Protein AF-A0A0D5C0N4-F1 (afdb_monomer_lite)

Foldseek 3Di:
DPPPPPVVVVVVVVVVVVVVCVVCVVVVVQVVQQVVLVVLVVPDDPVNVLVVVCVDPLNVLCCVVAVQWDWDWDDDGRNKTKIKTFHDDPPDTQKIKIWIAHPRPRDIWIFMDTCDPPDRPDDRDGPVCSNVCSVVPPSPPD

Secondary structure (DSSP, 8-state):
--STTHHH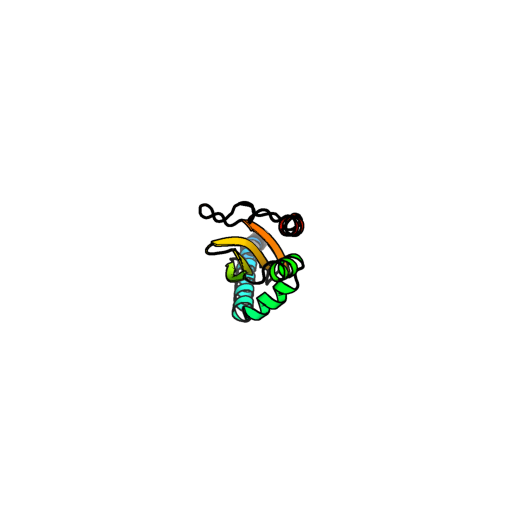HHHHHHHHHHHHHHHHHHHHHHHHHHHHHHHHHHHS-HHHHHHHHTTSHHHHHHHHH-SSEEEEEEEETTTEEEEEEEEEETTEEEEEEEEEEETTT--EEEEEEEEETTEEEE----HHHHHHHHHT--TT--

pLDDT: mean 78.04, std 12.38, range [42.62, 92.62]

Radius of gyration: 24.22 Å; chains: 1; bounding box: 59×29×78 Å

Structure (mmCIF, N/CA/C/O backbone):
data_AF-A0A0D5C0N4-F1
#
_entry.id   AF-A0A0D5C0N4-F1
#
loop_
_atom_site.group_PDB
_atom_site.id
_atom_site.type_symbol
_atom_site.label_atom_id
_atom_site.label_alt_id
_atom_site.label_comp_id
_atom_site.label_asym_id
_atom_site.label_entity_id
_atom_site.label_seq_id
_atom_site.pdbx_PDB_ins_code
_atom_site.Cartn_x
_atom_site.Cartn_y
_atom_site.Cartn_z
_atom_site.occupancy
_atom_site.B_iso_or_equiv
_atom_site.auth_seq_id
_atom_site.auth_comp_id
_atom_site.auth_asym_id
_atom_site.auth_atom_id
_atom_site.pdbx_PDB_model_num
ATOM 1 N N . MET A 1 1 ? -43.821 5.013 51.671 1.00 47.16 1 MET A N 1
ATOM 2 C CA . MET A 1 1 ? -43.679 4.985 50.195 1.00 47.16 1 MET A CA 1
ATOM 3 C C . MET A 1 1 ? -42.331 5.591 49.783 1.00 47.16 1 MET A C 1
ATOM 5 O O . MET A 1 1 ? -42.254 6.796 49.633 1.00 47.16 1 MET A O 1
ATOM 9 N N . LYS A 1 2 ? -41.237 4.820 49.665 1.00 52.59 2 LYS A N 1
ATOM 10 C CA . LYS A 1 2 ? -39.925 5.358 49.201 1.00 52.59 2 LYS A CA 1
ATOM 11 C C . LYS A 1 2 ? -39.150 4.433 48.245 1.00 52.59 2 LYS A C 1
ATOM 13 O O . LYS A 1 2 ? -38.134 4.833 47.691 1.00 52.59 2 LYS A O 1
ATOM 18 N N . THR A 1 3 ? -39.620 3.207 48.023 1.00 53.44 3 THR A N 1
ATOM 19 C CA . THR A 1 3 ? -38.907 2.169 47.255 1.00 53.44 3 THR A CA 1
ATOM 20 C C . THR A 1 3 ? -39.355 2.048 45.796 1.00 53.44 3 THR A C 1
ATOM 22 O O . THR A 1 3 ? -38.582 1.563 44.978 1.00 53.44 3 THR A O 1
ATOM 25 N N . ARG A 1 4 ? -40.553 2.535 45.436 1.00 56.25 4 ARG A N 1
ATOM 26 C CA . ARG A 1 4 ? -41.131 2.340 44.089 1.00 56.25 4 ARG A CA 1
ATOM 27 C C . ARG A 1 4 ? -40.484 3.179 42.973 1.00 56.25 4 ARG A C 1
ATOM 29 O O . ARG A 1 4 ? -40.591 2.798 41.819 1.00 56.25 4 ARG A O 1
ATOM 36 N N . TYR A 1 5 ? -39.767 4.257 43.305 1.00 57.06 5 TYR A N 1
ATOM 37 C CA . TYR A 1 5 ? -39.074 5.108 42.318 1.00 57.06 5 TYR A CA 1
ATOM 38 C C . TYR A 1 5 ? -37.589 4.767 42.129 1.00 57.06 5 TYR A C 1
ATOM 40 O O . TYR A 1 5 ? -36.975 5.230 41.177 1.00 57.06 5 TYR A O 1
ATOM 48 N N . LYS A 1 6 ? -36.995 3.940 42.999 1.00 60.81 6 LYS A N 1
ATOM 49 C CA . LYS A 1 6 ? -35.560 3.612 42.921 1.00 60.81 6 LYS A CA 1
ATOM 50 C C . LYS A 1 6 ? -35.236 2.720 41.723 1.00 60.81 6 LYS A C 1
ATOM 52 O O . LYS A 1 6 ? -34.234 2.927 41.055 1.00 60.81 6 LYS A O 1
ATOM 57 N N . ILE A 1 7 ? -36.112 1.762 41.436 1.00 70.44 7 ILE A N 1
ATOM 58 C CA . ILE A 1 7 ? -35.945 0.783 40.355 1.00 70.44 7 ILE A CA 1
ATOM 59 C C . ILE A 1 7 ? -35.935 1.450 38.963 1.00 70.44 7 ILE A C 1
ATOM 61 O O . ILE A 1 7 ? -34.965 1.241 38.240 1.00 70.44 7 ILE A O 1
ATOM 65 N N . PRO A 1 8 ? -36.917 2.294 38.576 1.00 73.88 8 PRO A N 1
ATOM 66 C CA . PRO A 1 8 ? -36.900 2.934 37.256 1.00 73.88 8 PRO A CA 1
ATOM 67 C C . PRO A 1 8 ? -35.729 3.913 37.066 1.00 73.88 8 PRO A C 1
ATOM 69 O O . PRO A 1 8 ? -35.212 4.028 35.960 1.00 73.88 8 PRO A O 1
ATOM 72 N N . ILE A 1 9 ? -35.260 4.568 38.136 1.00 80.25 9 ILE A N 1
ATOM 73 C CA . ILE A 1 9 ? -34.082 5.452 38.082 1.00 80.25 9 ILE A CA 1
ATOM 74 C C . ILE A 1 9 ? -32.803 4.643 37.826 1.00 80.25 9 ILE A C 1
ATOM 76 O O . ILE A 1 9 ? -32.000 5.024 36.979 1.00 80.25 9 ILE A O 1
ATOM 80 N N . ILE A 1 10 ? -32.625 3.509 38.513 1.00 82.06 10 ILE A N 1
ATOM 81 C CA . ILE A 1 10 ? -31.467 2.626 38.305 1.00 82.06 10 ILE A CA 1
ATOM 82 C C . ILE A 1 10 ? -31.451 2.095 36.867 1.00 82.06 10 ILE A C 1
ATOM 84 O O . ILE A 1 10 ? -30.412 2.141 36.215 1.00 82.06 10 ILE A O 1
ATOM 88 N N . VAL A 1 11 ? -32.602 1.660 36.344 1.00 83.00 11 VAL A N 1
ATOM 89 C CA . VAL A 1 11 ? -32.720 1.195 34.952 1.00 83.00 11 VAL A CA 1
ATOM 90 C C . VAL A 1 11 ? -32.366 2.313 33.963 1.00 83.00 11 VAL A C 1
ATOM 92 O O . VAL A 1 11 ? -31.603 2.076 33.029 1.00 83.00 11 VAL A O 1
ATOM 95 N N . GLY A 1 12 ? -32.840 3.542 34.194 1.00 85.19 12 GLY A N 1
ATOM 96 C CA . GLY A 1 12 ? -32.499 4.698 33.360 1.00 85.19 12 GLY A CA 1
ATOM 97 C C . GLY A 1 12 ? -30.999 5.015 33.341 1.00 85.19 12 GLY A C 1
ATOM 98 O O . GLY A 1 12 ? -30.441 5.269 32.276 1.00 85.19 12 GLY A O 1
ATOM 99 N N . ILE A 1 13 ? -30.324 4.934 34.493 1.00 86.94 13 ILE A N 1
ATOM 100 C CA . ILE A 1 13 ? -28.870 5.147 34.596 1.00 86.94 13 ILE A CA 1
ATOM 101 C C . ILE A 1 13 ? -28.099 4.060 33.838 1.00 86.94 13 ILE A C 1
ATOM 103 O O . ILE A 1 13 ? -27.160 4.374 33.112 1.00 86.94 13 ILE A O 1
ATOM 107 N N . VAL A 1 14 ? -28.502 2.791 33.959 1.00 86.81 14 VAL A N 1
ATOM 108 C CA . VAL A 1 14 ? -27.847 1.677 33.251 1.00 86.81 14 VAL A CA 1
ATOM 109 C C . VAL A 1 14 ? -27.969 1.837 31.733 1.00 86.81 14 VAL A C 1
ATOM 111 O O . VAL A 1 14 ? -26.983 1.652 31.022 1.00 86.81 14 VAL A O 1
ATOM 114 N N . ILE A 1 15 ? -29.141 2.242 31.233 1.00 87.56 15 ILE A N 1
ATOM 115 C CA . ILE A 1 15 ? -29.351 2.507 29.801 1.00 87.56 15 ILE A CA 1
ATOM 116 C C . ILE A 1 15 ? -28.496 3.691 29.335 1.00 87.56 15 ILE A C 1
ATOM 118 O O . ILE A 1 15 ? -27.872 3.609 28.280 1.00 87.56 15 ILE A O 1
ATOM 122 N N . LEU A 1 16 ? -28.421 4.765 30.127 1.00 86.81 16 LEU A N 1
ATOM 123 C CA . LEU A 1 16 ? -27.604 5.935 29.803 1.00 86.81 16 LEU A CA 1
ATOM 124 C C . LEU A 1 16 ? -26.114 5.573 29.712 1.00 86.81 16 LEU A C 1
ATOM 126 O O . LEU A 1 16 ? -25.454 5.942 28.745 1.00 86.81 16 LEU A O 1
ATOM 130 N N . ILE A 1 17 ? -25.595 4.808 30.677 1.00 86.69 17 ILE A N 1
ATOM 131 C CA . ILE A 1 17 ? -24.204 4.329 30.669 1.00 86.69 17 ILE A CA 1
ATOM 132 C C . ILE A 1 17 ? -23.958 3.421 29.460 1.00 86.69 17 ILE A C 1
ATOM 134 O O . ILE A 1 17 ? -22.950 3.581 28.776 1.00 86.69 17 ILE A O 1
ATOM 138 N N . GLY A 1 18 ? -24.887 2.507 29.162 1.00 84.69 18 GLY A N 1
ATOM 139 C CA . GLY A 1 18 ? -24.804 1.644 27.983 1.00 84.69 18 GLY A CA 1
ATOM 140 C C . GLY A 1 18 ? -24.755 2.444 26.680 1.00 84.69 18 GLY A C 1
ATOM 141 O O . GLY A 1 18 ? -23.918 2.175 25.824 1.00 84.69 18 GLY A O 1
ATOM 142 N N . PHE A 1 19 ? -25.589 3.477 26.552 1.00 84.94 19 PHE A N 1
ATOM 143 C CA . PHE A 1 19 ? -25.612 4.344 25.376 1.00 84.94 19 PHE A CA 1
ATOM 144 C C . PHE A 1 19 ? -24.316 5.152 25.228 1.00 84.94 19 PHE A C 1
ATOM 146 O O . PHE A 1 19 ? -23.734 5.197 24.148 1.00 84.94 19 PHE A O 1
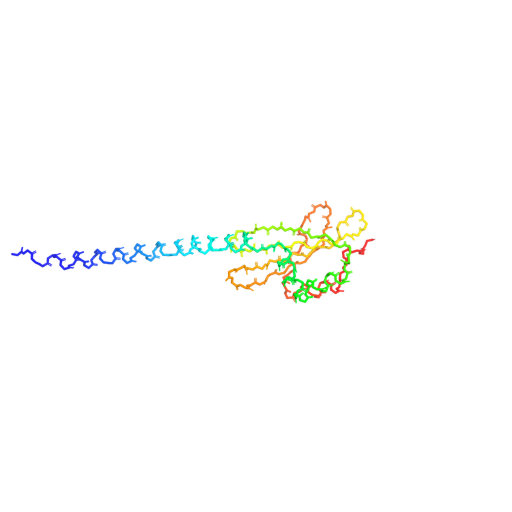ATOM 153 N N . VAL A 1 20 ? -23.811 5.728 26.324 1.00 84.25 20 VAL A N 1
ATOM 154 C CA . VAL A 1 20 ? -22.527 6.446 26.340 1.00 84.25 20 VAL A CA 1
ATOM 155 C C . VAL A 1 20 ? -21.374 5.515 25.956 1.00 84.25 20 VAL A C 1
ATOM 157 O O . VAL A 1 20 ? -20.531 5.890 25.143 1.00 84.25 20 VAL A O 1
ATOM 160 N N . ALA A 1 21 ? -21.357 4.282 26.468 1.00 82.38 21 ALA A N 1
ATOM 161 C CA . ALA A 1 21 ? -20.347 3.292 26.110 1.00 82.38 21 ALA A CA 1
ATOM 162 C C . ALA A 1 21 ? -20.400 2.918 24.619 1.00 82.38 21 ALA A C 1
ATOM 164 O O . ALA A 1 21 ? -19.351 2.836 23.988 1.00 82.38 21 ALA A O 1
ATOM 165 N N . ILE A 1 22 ? -21.592 2.759 24.031 1.00 86.75 22 ILE A N 1
ATOM 166 C CA . ILE A 1 22 ? -21.759 2.474 22.593 1.00 86.75 22 ILE A CA 1
ATOM 167 C C . ILE A 1 22 ? -21.246 3.628 21.724 1.00 86.75 22 ILE A C 1
ATOM 169 O O . ILE A 1 22 ? -20.691 3.380 20.659 1.00 86.75 22 ILE A O 1
ATOM 173 N N . VAL A 1 23 ? -21.399 4.878 22.164 1.00 84.88 23 VAL A N 1
ATOM 174 C CA . VAL A 1 23 ? -20.912 6.049 21.414 1.00 84.88 23 VAL A CA 1
ATOM 175 C C . VAL A 1 23 ? -19.395 6.221 21.552 1.00 84.88 23 VAL A C 1
ATOM 177 O O . VAL A 1 23 ? -18.724 6.570 20.583 1.00 84.88 23 VAL A O 1
ATOM 180 N N . ILE A 1 24 ? -18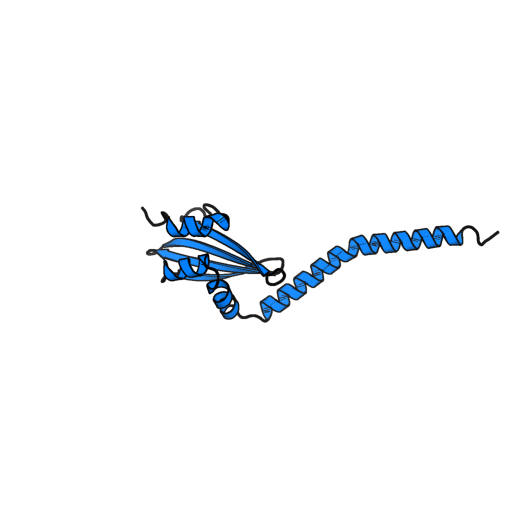.833 5.961 22.736 1.00 86.19 24 ILE A N 1
ATOM 181 C CA . ILE A 1 24 ? -17.400 6.159 23.011 1.00 86.19 24 ILE A CA 1
ATOM 182 C C . ILE A 1 24 ? -16.551 4.978 22.523 1.00 86.19 24 ILE A C 1
ATOM 184 O O . ILE A 1 24 ? -15.423 5.185 22.077 1.00 86.19 24 ILE A O 1
ATOM 188 N N . ALA A 1 25 ? -17.067 3.747 22.567 1.00 84.44 25 ALA A N 1
ATOM 189 C CA . ALA A 1 25 ? -16.312 2.556 22.180 1.00 84.44 25 ALA A CA 1
ATOM 190 C C . ALA A 1 25 ? -15.748 2.617 20.743 1.00 84.44 25 ALA A C 1
ATOM 192 O O . ALA A 1 25 ? -14.564 2.321 20.586 1.00 84.44 25 ALA A O 1
ATOM 193 N N . PRO A 1 26 ? -16.489 3.060 19.705 1.00 85.19 26 PRO A N 1
ATOM 194 C CA . PRO A 1 26 ? -15.945 3.239 18.359 1.00 85.19 26 PRO A CA 1
ATOM 195 C C . PRO A 1 26 ? -14.793 4.242 18.318 1.00 85.19 26 PRO A C 1
ATOM 197 O O . PRO A 1 26 ? -13.774 3.985 17.683 1.00 85.19 26 PRO A O 1
ATOM 200 N N . VAL A 1 27 ? -14.921 5.361 19.039 1.00 84.81 27 VAL A N 1
ATOM 201 C CA . VAL A 1 27 ? -13.878 6.394 19.113 1.00 84.81 27 VAL A CA 1
ATOM 202 C C . VAL A 1 27 ? -12.619 5.826 19.764 1.00 84.81 27 VAL A C 1
ATOM 204 O O . VAL A 1 27 ? -11.518 5.998 19.246 1.00 84.81 27 VAL A O 1
ATOM 207 N N . PHE A 1 28 ? -12.777 5.094 20.867 1.00 84.88 28 PHE A N 1
ATOM 208 C CA . PHE A 1 28 ? -11.662 4.446 21.548 1.00 84.88 28 PHE A CA 1
ATOM 209 C C . PHE A 1 28 ? -10.980 3.399 20.655 1.00 84.88 28 PHE A C 1
ATOM 211 O O . PHE A 1 28 ? -9.755 3.390 20.546 1.00 84.88 28 PHE A O 1
ATOM 218 N N . LEU A 1 29 ? -11.757 2.572 19.949 1.00 83.50 29 LEU A N 1
ATOM 219 C CA . LEU A 1 29 ? -11.231 1.599 18.990 1.00 83.50 29 LEU A CA 1
ATOM 220 C C . LEU A 1 29 ? -10.460 2.271 17.847 1.00 83.50 29 LEU A C 1
ATOM 222 O O . LEU A 1 29 ? -9.395 1.778 17.474 1.00 83.50 29 LEU A O 1
ATOM 226 N N . MET A 1 30 ? -10.936 3.406 17.322 1.00 82.12 30 MET A N 1
ATOM 227 C CA . MET A 1 30 ? -10.211 4.176 16.304 1.00 82.12 30 MET A CA 1
ATOM 228 C C . MET A 1 30 ? -8.873 4.708 16.832 1.00 82.12 30 MET A C 1
ATOM 230 O O . MET A 1 30 ? -7.857 4.584 16.149 1.00 82.12 30 MET A O 1
ATOM 234 N N . ILE A 1 31 ? -8.848 5.258 18.052 1.00 83.31 31 ILE A N 1
ATOM 235 C CA . ILE A 1 31 ? -7.620 5.774 18.678 1.00 83.31 31 ILE A CA 1
ATOM 236 C C . ILE A 1 31 ? -6.598 4.648 18.863 1.00 83.31 31 ILE A C 1
ATOM 238 O O . ILE A 1 31 ? -5.446 4.792 18.456 1.00 83.31 31 ILE A O 1
ATOM 242 N N . VAL A 1 32 ? -7.021 3.516 19.435 1.00 84.19 32 VAL A N 1
ATOM 243 C CA . VAL A 1 32 ? -6.139 2.365 19.677 1.00 84.19 32 VAL A CA 1
ATOM 244 C C . VAL A 1 32 ? -5.615 1.787 18.362 1.00 84.19 32 VAL A C 1
ATOM 246 O O . VAL A 1 32 ? -4.423 1.509 18.254 1.00 84.19 32 VAL A O 1
ATOM 249 N N . SER A 1 33 ? -6.470 1.663 17.343 1.00 82.19 33 SER A N 1
ATOM 250 C CA . SER A 1 33 ? -6.065 1.159 16.025 1.00 82.19 33 SER A CA 1
ATOM 251 C C . SER A 1 33 ? -5.020 2.067 15.375 1.00 82.19 33 SER A C 1
ATOM 253 O O . SER A 1 33 ? -3.996 1.585 14.899 1.00 82.19 33 SER A O 1
ATOM 255 N N . ASN A 1 34 ? -5.217 3.388 15.425 1.00 80.12 34 ASN A N 1
ATOM 256 C CA . ASN A 1 34 ? -4.259 4.351 14.880 1.00 80.12 34 ASN A CA 1
ATOM 257 C C . ASN A 1 34 ? -2.924 4.348 15.634 1.00 80.12 34 ASN A C 1
ATOM 259 O O . ASN A 1 34 ? -1.868 4.414 15.005 1.00 80.12 34 ASN A O 1
ATOM 263 N N . ALA A 1 35 ? -2.954 4.235 16.965 1.00 81.62 35 ALA A N 1
ATOM 264 C CA . ALA A 1 35 ? -1.742 4.126 17.772 1.00 81.62 35 ALA A CA 1
ATOM 265 C C . ALA A 1 35 ? -0.954 2.847 17.442 1.00 81.62 35 ALA A C 1
ATOM 267 O O . ALA A 1 35 ? 0.262 2.899 17.260 1.00 81.62 35 ALA A O 1
ATOM 268 N N . LEU A 1 36 ? -1.648 1.713 17.295 1.00 83.81 36 LEU A N 1
ATOM 269 C CA . LEU A 1 36 ? -1.038 0.442 16.905 1.00 83.81 36 LEU A CA 1
ATOM 270 C C . LEU A 1 36 ? -0.433 0.508 15.495 1.00 83.81 36 LEU A C 1
ATOM 272 O O . LEU A 1 36 ? 0.697 0.071 15.291 1.00 83.81 36 LEU A O 1
ATOM 276 N N . ALA A 1 37 ? -1.150 1.095 14.533 1.00 83.06 37 ALA A N 1
ATOM 277 C CA . ALA A 1 37 ? -0.643 1.328 13.183 1.00 83.06 37 ALA A CA 1
ATOM 278 C C . ALA A 1 37 ? 0.638 2.170 13.180 1.00 83.06 37 ALA A C 1
ATOM 280 O O . ALA A 1 37 ? 1.615 1.801 12.527 1.00 83.06 37 ALA A O 1
ATOM 281 N N . GLY A 1 38 ? 0.640 3.277 13.929 1.00 79.31 38 GLY A N 1
ATOM 282 C CA . GLY A 1 38 ? 1.805 4.146 14.069 1.00 79.31 38 GLY A CA 1
ATOM 283 C C . GLY A 1 38 ? 3.003 3.414 14.674 1.00 79.31 38 GLY A C 1
ATOM 284 O O . GLY A 1 38 ? 4.116 3.552 14.174 1.00 79.31 38 GLY A O 1
ATOM 285 N N . PHE A 1 39 ? 2.775 2.575 15.689 1.00 83.19 39 PHE A N 1
ATOM 286 C CA . PHE A 1 39 ? 3.824 1.750 16.288 1.00 83.19 39 PHE A CA 1
ATOM 287 C C . PHE A 1 39 ? 4.429 0.757 15.284 1.00 83.19 39 PHE A C 1
ATOM 289 O O . PHE A 1 39 ? 5.649 0.690 15.151 1.00 83.19 39 PHE A O 1
ATOM 296 N N . ILE A 1 40 ? 3.597 0.027 14.532 1.00 82.62 40 ILE A N 1
ATOM 297 C CA . ILE A 1 40 ? 4.073 -0.930 13.518 1.00 82.62 40 ILE A CA 1
ATOM 298 C C . ILE A 1 40 ? 4.868 -0.210 12.422 1.00 82.62 40 ILE A C 1
ATOM 300 O O . ILE A 1 40 ? 5.954 -0.661 12.063 1.00 82.62 40 ILE A O 1
ATOM 304 N N . MET A 1 41 ? 4.362 0.923 11.922 1.00 81.81 41 MET A N 1
ATOM 305 C CA . MET A 1 41 ? 5.056 1.736 10.917 1.00 81.81 41 MET A CA 1
ATOM 306 C C . MET A 1 41 ? 6.383 2.302 11.425 1.00 81.81 41 MET A C 1
ATOM 308 O O . MET A 1 41 ? 7.328 2.391 10.654 1.00 81.81 41 MET A O 1
ATOM 312 N N . SER A 1 42 ? 6.465 2.672 12.705 1.00 81.62 42 SER A N 1
ATOM 313 C CA . SER A 1 42 ? 7.693 3.183 13.320 1.00 81.62 42 SER A CA 1
ATOM 314 C C . SER A 1 42 ? 8.748 2.099 13.543 1.00 81.62 42 SER A C 1
ATOM 316 O O . SER A 1 42 ? 9.929 2.423 13.628 1.00 81.62 42 SER A O 1
ATOM 318 N N . ASN A 1 43 ? 8.332 0.843 13.719 1.00 83.62 43 ASN A N 1
ATOM 319 C CA . ASN A 1 43 ? 9.231 -0.258 14.064 1.00 83.62 43 ASN A CA 1
ATOM 320 C C . ASN A 1 43 ? 9.596 -1.152 12.867 1.00 83.62 43 ASN A C 1
ATOM 322 O O . ASN A 1 43 ? 10.432 -2.042 12.996 1.00 83.62 43 ASN A O 1
ATOM 326 N N . THR A 1 44 ? 8.962 -0.942 11.714 1.00 83.56 44 THR A N 1
ATOM 327 C CA . THR A 1 44 ? 9.223 -1.697 10.483 1.00 83.56 44 THR A CA 1
ATOM 328 C C . THR A 1 44 ? 10.004 -0.810 9.521 1.00 83.56 44 THR A C 1
ATOM 330 O O . THR A 1 44 ? 9.569 0.304 9.234 1.00 83.56 44 THR A O 1
ATOM 333 N N . SER A 1 45 ? 11.153 -1.282 9.029 1.00 84.00 45 SER A N 1
ATOM 334 C CA . SER A 1 45 ? 11.966 -0.511 8.083 1.00 84.00 45 SER A CA 1
ATOM 335 C C . SER A 1 45 ? 11.281 -0.376 6.722 1.00 84.00 45 SER A C 1
ATOM 337 O O . SER A 1 45 ? 10.496 -1.238 6.316 1.00 84.00 45 SER A O 1
ATOM 339 N N . ASP A 1 46 ? 11.620 0.689 5.993 1.00 83.00 46 ASP A N 1
ATOM 340 C CA . ASP A 1 46 ? 11.156 0.891 4.616 1.00 83.00 46 ASP A CA 1
ATOM 341 C C . ASP A 1 46 ? 11.578 -0.270 3.706 1.00 83.00 46 ASP A C 1
ATOM 343 O O . ASP A 1 46 ? 10.752 -0.760 2.942 1.00 83.00 46 ASP A O 1
ATOM 347 N N . GLU A 1 47 ? 12.792 -0.800 3.886 1.00 85.69 47 GLU A N 1
ATOM 348 C CA . GLU A 1 47 ? 13.303 -1.986 3.181 1.00 85.69 47 GLU A CA 1
ATOM 349 C C . GLU A 1 47 ? 12.406 -3.215 3.384 1.00 85.69 47 GLU A C 1
ATOM 351 O O . GLU A 1 47 ? 12.043 -3.892 2.426 1.00 85.69 47 GLU A O 1
ATOM 356 N N . THR A 1 48 ? 11.972 -3.474 4.625 1.00 87.12 48 THR A N 1
ATOM 357 C CA . THR A 1 48 ? 11.078 -4.607 4.921 1.00 87.12 48 THR A CA 1
ATOM 358 C C . THR A 1 48 ? 9.742 -4.446 4.196 1.00 87.12 48 THR A C 1
ATOM 360 O O . THR A 1 48 ? 9.175 -5.421 3.701 1.00 87.12 48 THR A O 1
ATOM 363 N N . PHE A 1 49 ? 9.227 -3.215 4.111 1.00 85.19 49 PHE A N 1
ATOM 364 C CA . PHE A 1 49 ? 8.027 -2.945 3.329 1.00 85.19 49 PHE A CA 1
ATOM 365 C C . PHE A 1 49 ? 8.279 -3.136 1.834 1.00 85.19 49 PHE A C 1
ATOM 367 O O . PHE A 1 49 ? 7.461 -3.770 1.179 1.00 85.19 49 PHE A O 1
ATOM 374 N N . GLU A 1 50 ? 9.392 -2.656 1.286 1.00 86.12 50 GLU A N 1
ATOM 375 C CA . GLU A 1 50 ? 9.720 -2.855 -0.129 1.00 86.12 50 GLU A CA 1
ATOM 376 C C . GLU A 1 50 ? 9.817 -4.336 -0.505 1.00 86.12 50 GLU A C 1
ATOM 378 O O . GLU A 1 50 ? 9.208 -4.745 -1.494 1.00 86.12 50 GLU A O 1
ATOM 383 N N . GLU A 1 51 ? 10.496 -5.157 0.301 1.00 89.56 51 GLU A N 1
ATOM 384 C CA . GLU A 1 51 ? 10.594 -6.607 0.083 1.00 89.56 51 GLU A CA 1
ATOM 385 C C . GLU A 1 51 ? 9.220 -7.282 0.073 1.00 89.56 51 GLU A C 1
ATOM 387 O O . GLU A 1 51 ? 8.933 -8.168 -0.738 1.00 89.56 51 GLU A O 1
ATOM 392 N N . ASP A 1 52 ? 8.343 -6.863 0.980 1.00 87.81 52 ASP A N 1
ATOM 393 C CA . ASP A 1 52 ? 6.985 -7.375 1.065 1.00 87.81 52 ASP A CA 1
ATOM 394 C C . ASP A 1 52 ? 6.114 -6.942 -0.112 1.00 87.81 52 ASP A C 1
ATOM 396 O O . ASP A 1 52 ? 5.253 -7.703 -0.559 1.00 87.81 52 ASP A O 1
ATOM 400 N N . PHE A 1 53 ? 6.319 -5.725 -0.609 1.00 87.69 53 PHE A N 1
ATOM 401 C CA . PHE A 1 53 ? 5.602 -5.193 -1.758 1.00 87.69 53 PHE A CA 1
ATOM 402 C C . PHE A 1 53 ? 6.113 -5.817 -3.058 1.00 87.69 53 PHE A C 1
ATOM 404 O O . PHE A 1 53 ? 5.313 -6.113 -3.938 1.00 87.69 53 PHE A O 1
ATOM 411 N N . ALA A 1 54 ? 7.407 -6.129 -3.158 1.00 88.56 54 ALA A N 1
ATOM 412 C CA . ALA A 1 54 ? 8.007 -6.802 -4.309 1.00 88.56 54 ALA A CA 1
ATOM 413 C C . ALA A 1 54 ? 7.468 -8.229 -4.539 1.00 88.56 54 ALA A C 1
ATOM 415 O O . ALA A 1 54 ? 7.612 -8.781 -5.630 1.00 88.56 54 ALA A O 1
ATOM 416 N N . LYS A 1 55 ? 6.810 -8.837 -3.541 1.00 90.19 55 LYS A N 1
ATOM 417 C CA . LYS A 1 55 ? 6.111 -10.129 -3.686 1.00 90.19 55 LYS A CA 1
ATOM 418 C C . LYS A 1 55 ? 4.783 -10.005 -4.446 1.00 90.19 55 LYS A C 1
ATOM 420 O O . LYS A 1 55 ? 4.246 -11.018 -4.893 1.00 90.19 55 LYS A O 1
ATOM 425 N N . ILE A 1 56 ? 4.241 -8.794 -4.580 1.00 89.56 56 ILE A N 1
ATOM 426 C CA . ILE A 1 56 ? 2.980 -8.529 -5.277 1.00 89.56 56 ILE A CA 1
ATOM 427 C C . ILE A 1 56 ? 3.215 -8.639 -6.797 1.00 89.56 56 ILE A C 1
ATOM 429 O O . ILE A 1 56 ? 4.137 -7.993 -7.302 1.00 89.56 56 ILE A O 1
ATOM 433 N N . PRO A 1 57 ? 2.407 -9.413 -7.549 1.00 90.44 57 PRO A N 1
ATOM 434 C CA . PRO A 1 57 ? 2.644 -9.666 -8.973 1.00 90.44 57 PRO A CA 1
ATOM 435 C C . PRO A 1 57 ? 2.793 -8.403 -9.830 1.00 90.44 57 PRO A C 1
ATOM 437 O O . PRO A 1 57 ? 3.685 -8.338 -10.671 1.00 90.44 57 PRO A O 1
ATOM 440 N N . GLU A 1 58 ? 1.948 -7.395 -9.615 1.00 89.06 58 GLU A N 1
ATOM 441 C CA . GLU A 1 58 ? 1.952 -6.119 -10.341 1.00 89.06 58 GLU A CA 1
ATOM 442 C C . GLU A 1 58 ? 3.237 -5.329 -10.085 1.00 89.06 58 GLU A C 1
ATOM 444 O O . GLU A 1 58 ? 3.832 -4.786 -11.014 1.00 89.06 58 GLU A O 1
ATOM 449 N N . VAL A 1 59 ? 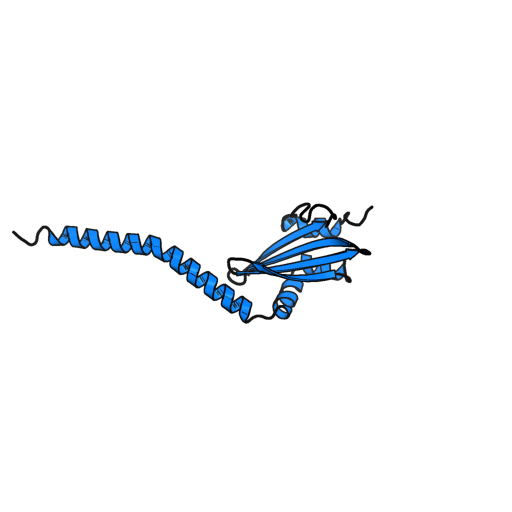3.685 -5.304 -8.827 1.00 90.06 59 VAL A N 1
ATOM 450 C CA . VAL A 1 59 ? 4.910 -4.615 -8.402 1.00 90.06 59 VAL A CA 1
ATOM 451 C C . VAL A 1 59 ? 6.128 -5.318 -8.972 1.00 90.06 59 VAL A C 1
ATOM 453 O O . VAL A 1 59 ? 6.988 -4.679 -9.571 1.00 90.06 59 VAL A O 1
ATOM 456 N N . LYS A 1 60 ? 6.168 -6.648 -8.854 1.00 92.62 60 LYS A N 1
ATOM 457 C CA . LYS A 1 60 ? 7.225 -7.470 -9.436 1.00 92.62 60 LYS A CA 1
ATOM 458 C C . LYS A 1 60 ? 7.343 -7.233 -10.941 1.00 92.62 60 LYS A C 1
ATOM 460 O O . LYS A 1 60 ? 8.431 -6.948 -11.429 1.00 92.62 60 LYS A O 1
ATOM 465 N N . PHE A 1 61 ? 6.219 -7.283 -11.658 1.00 91.81 61 PHE A N 1
ATOM 466 C CA . PHE A 1 61 ? 6.186 -7.026 -13.095 1.00 91.81 61 PHE A CA 1
ATOM 467 C C . PHE A 1 61 ? 6.676 -5.613 -13.439 1.00 91.81 61 PHE A C 1
ATOM 469 O O . PHE A 1 61 ? 7.425 -5.437 -14.397 1.00 91.81 61 PHE A O 1
ATOM 476 N N . PHE A 1 62 ? 6.286 -4.603 -12.656 1.00 89.69 62 PHE A N 1
ATOM 477 C CA . PHE A 1 62 ? 6.750 -3.232 -12.853 1.00 89.69 62 PHE A CA 1
ATOM 478 C C . PHE A 1 62 ? 8.266 -3.103 -12.673 1.00 89.69 62 PHE A C 1
ATOM 480 O O . PHE A 1 62 ? 8.927 -2.547 -13.546 1.00 89.69 62 PHE A O 1
ATOM 487 N N . ILE A 1 63 ? 8.823 -3.643 -11.585 1.00 90.25 63 ILE A N 1
ATOM 488 C CA . ILE A 1 63 ? 10.266 -3.609 -11.297 1.00 90.25 63 ILE A CA 1
ATOM 489 C C . ILE A 1 63 ? 11.058 -4.303 -12.414 1.00 90.25 63 ILE A C 1
ATOM 491 O O . ILE A 1 63 ? 12.072 -3.777 -12.871 1.00 90.25 63 ILE A O 1
ATOM 495 N N . GLU A 1 64 ? 10.575 -5.455 -12.889 1.00 90.38 64 GLU A N 1
ATOM 496 C CA . GLU A 1 64 ? 11.198 -6.204 -13.987 1.00 90.38 64 GLU A CA 1
ATOM 497 C C . GLU A 1 64 ? 11.134 -5.442 -15.319 1.00 90.38 64 GLU A C 1
ATOM 499 O O . GLU A 1 64 ? 12.094 -5.451 -16.090 1.00 90.38 64 GLU A O 1
ATOM 504 N N . LYS A 1 65 ? 10.016 -4.761 -15.596 1.00 87.00 65 LYS A N 1
ATOM 505 C CA . LYS A 1 65 ? 9.816 -4.010 -16.841 1.00 87.00 65 LYS A CA 1
ATOM 506 C C . LYS A 1 65 ? 10.541 -2.658 -16.853 1.00 87.00 65 LYS A C 1
ATOM 508 O O . LYS A 1 65 ? 10.995 -2.228 -17.913 1.00 87.00 65 LYS A O 1
ATOM 513 N N . TYR A 1 66 ? 10.664 -1.996 -15.702 1.00 86.44 66 TYR A N 1
ATOM 514 C CA . TYR A 1 66 ? 11.273 -0.672 -15.545 1.00 86.44 66 TYR A CA 1
ATOM 515 C C . TYR A 1 66 ? 12.431 -0.722 -14.530 1.00 86.44 66 TYR A C 1
ATOM 517 O O . TYR A 1 66 ? 12.288 -0.256 -13.398 1.00 86.44 66 TYR A O 1
ATOM 525 N N . PRO A 1 67 ? 13.616 -1.234 -14.916 1.00 83.19 67 PRO A N 1
ATOM 526 C CA . PRO A 1 67 ? 14.748 -1.370 -13.994 1.00 83.19 67 PRO A CA 1
ATOM 527 C C . PRO A 1 67 ? 15.288 -0.020 -13.491 1.00 83.19 67 PRO A C 1
ATOM 529 O O . PRO A 1 67 ? 15.842 0.051 -12.401 1.00 83.19 67 PRO A O 1
ATOM 532 N N . ASN A 1 68 ? 15.082 1.066 -14.246 1.00 85.19 68 ASN A N 1
ATOM 533 C CA . ASN A 1 68 ? 15.468 2.431 -13.870 1.00 85.19 68 ASN A CA 1
ATOM 534 C C . ASN A 1 68 ? 14.311 3.187 -13.190 1.00 85.19 68 ASN A C 1
ATOM 536 O O . ASN A 1 68 ? 13.937 4.282 -13.621 1.00 85.19 68 ASN A O 1
ATOM 540 N N . HIS A 1 69 ? 13.705 2.593 -12.165 1.00 85.25 69 HIS A N 1
ATOM 541 C CA . HIS A 1 69 ? 12.669 3.248 -11.368 1.00 85.25 69 HIS A CA 1
ATOM 542 C C . HIS A 1 69 ? 13.259 3.913 -10.117 1.00 85.25 69 HIS A C 1
ATOM 544 O O . HIS A 1 69 ? 14.333 3.549 -9.643 1.00 85.25 69 HIS A O 1
ATOM 550 N N . SER A 1 70 ? 12.561 4.910 -9.585 1.00 86.00 70 SER A N 1
ATOM 551 C CA . SER A 1 70 ? 12.788 5.444 -8.242 1.00 86.00 70 SER A CA 1
ATOM 552 C C . SER A 1 70 ? 11.654 5.029 -7.321 1.00 86.00 70 SER A C 1
ATOM 554 O O . SER A 1 70 ? 10.496 5.035 -7.739 1.00 86.00 70 SER A O 1
ATOM 556 N N . THR A 1 71 ? 11.989 4.710 -6.073 1.00 87.06 71 THR A N 1
ATOM 557 C CA . THR A 1 71 ? 11.007 4.493 -5.015 1.00 87.06 71 THR A CA 1
ATOM 558 C C . THR A 1 71 ? 10.889 5.732 -4.136 1.00 87.06 71 THR A C 1
ATOM 560 O O . THR A 1 71 ? 11.865 6.439 -3.876 1.00 87.06 71 THR A O 1
ATOM 563 N N . SER A 1 72 ? 9.671 6.035 -3.697 1.00 84.31 72 SER A N 1
ATOM 564 C CA . SER A 1 72 ? 9.443 6.980 -2.607 1.00 84.31 72 SER A CA 1
ATOM 565 C C . SER A 1 72 ? 8.388 6.442 -1.651 1.00 84.31 72 SER A C 1
ATOM 567 O O . SER A 1 72 ? 7.510 5.666 -2.034 1.00 84.31 72 SER A O 1
ATOM 569 N N . HIS A 1 73 ? 8.486 6.840 -0.385 1.00 83.75 73 HIS A N 1
ATOM 570 C CA . HIS A 1 73 ? 7.638 6.319 0.680 1.00 83.75 73 HIS A CA 1
ATOM 571 C C . HIS A 1 73 ? 6.770 7.416 1.267 1.00 83.75 73 HIS A C 1
ATOM 573 O O . HIS A 1 73 ? 7.219 8.537 1.500 1.00 83.75 73 HIS A O 1
ATOM 579 N N . SER A 1 74 ? 5.533 7.057 1.586 1.00 81.75 74 SER A N 1
ATOM 580 C CA . SER A 1 74 ? 4.659 7.892 2.396 1.00 81.75 74 SER A CA 1
ATOM 581 C C . SER A 1 74 ? 3.889 7.043 3.401 1.00 81.75 74 SER A C 1
ATOM 583 O O . SER A 1 74 ? 3.490 5.910 3.124 1.00 81.75 74 SER A O 1
ATOM 585 N N . GLY A 1 75 ? 3.725 7.580 4.606 1.00 71.00 75 GLY A N 1
ATOM 586 C CA . GLY A 1 75 ? 2.782 7.056 5.585 1.00 71.00 75 GLY A CA 1
ATOM 587 C C . GLY A 1 75 ? 1.438 7.741 5.383 1.00 71.00 75 GLY A C 1
ATOM 588 O O . GLY A 1 75 ? 1.374 8.967 5.383 1.00 71.00 75 GLY A O 1
ATOM 589 N N . ASP A 1 76 ? 0.375 6.964 5.218 1.00 65.81 76 ASP A N 1
ATOM 590 C CA . ASP A 1 76 ? -0.989 7.477 5.085 1.00 65.81 76 ASP A CA 1
ATOM 591 C C . ASP A 1 76 ? -1.761 7.280 6.406 1.00 65.81 76 ASP A C 1
ATOM 593 O O . ASP A 1 76 ? -1.414 6.453 7.261 1.00 65.81 76 ASP A O 1
ATOM 597 N N . PHE A 1 77 ? -2.804 8.084 6.599 1.00 60.53 77 PHE A N 1
ATOM 598 C CA . PHE A 1 77 ? -3.664 8.048 7.778 1.00 60.53 77 PHE A CA 1
ATOM 599 C C . PHE A 1 77 ? -4.378 6.681 7.862 1.00 60.53 77 PHE A C 1
ATOM 601 O O . PHE A 1 77 ? -4.777 6.118 6.844 1.00 60.53 77 PHE A O 1
ATOM 608 N N . LEU A 1 78 ? -4.556 6.138 9.077 1.00 68.25 78 LEU A N 1
ATOM 609 C CA . LEU A 1 78 ? -5.145 4.808 9.371 1.00 68.25 78 LEU A CA 1
ATOM 610 C C . LEU A 1 78 ? -4.247 3.578 9.121 1.00 68.25 78 LEU A C 1
ATOM 612 O O . LEU A 1 78 ? -4.753 2.470 8.937 1.00 68.25 78 LEU A O 1
ATOM 616 N N . GLY A 1 79 ? -2.921 3.732 9.133 1.00 75.56 79 GLY A N 1
ATOM 617 C CA . GLY A 1 79 ? -2.016 2.578 9.063 1.00 75.56 79 GLY A CA 1
ATOM 618 C C . GLY A 1 79 ? -1.898 1.981 7.671 1.00 75.56 79 GLY A C 1
ATOM 619 O O . GLY A 1 79 ? -1.897 0.761 7.501 1.00 75.56 79 GLY A O 1
ATOM 620 N N . TRP A 1 80 ? -1.814 2.844 6.667 1.00 84.12 80 TRP A N 1
ATOM 621 C CA . TRP A 1 80 ? -1.492 2.445 5.308 1.00 84.12 80 TRP A CA 1
ATOM 622 C C . TRP A 1 80 ? -0.073 2.897 4.991 1.00 84.12 80 TRP A C 1
ATOM 624 O O . TRP A 1 80 ? 0.245 4.083 5.060 1.00 84.12 80 TRP A O 1
ATOM 634 N N . LYS A 1 81 ? 0.787 1.944 4.634 1.00 86.44 81 LYS A N 1
ATOM 635 C CA . LYS A 1 81 ? 2.089 2.247 4.049 1.00 86.44 81 LYS A CA 1
ATOM 636 C C . LYS A 1 81 ? 1.903 2.416 2.550 1.00 86.44 81 LYS A C 1
ATOM 638 O O . LYS A 1 81 ? 1.300 1.551 1.914 1.00 86.44 81 LYS A O 1
ATOM 643 N N . VAL A 1 82 ? 2.411 3.514 2.004 1.00 86.06 82 VAL A N 1
ATOM 644 C CA . VAL A 1 82 ? 2.362 3.819 0.576 1.00 86.06 82 VAL A CA 1
ATOM 645 C C . VAL A 1 82 ? 3.777 3.817 0.017 1.00 86.06 82 VAL A C 1
ATOM 647 O O . VAL A 1 82 ? 4.667 4.449 0.588 1.00 86.06 82 VAL A O 1
ATOM 650 N N . ILE A 1 83 ? 3.972 3.109 -1.091 1.00 86.94 83 ILE A N 1
ATOM 651 C CA . ILE A 1 83 ? 5.205 3.132 -1.877 1.00 86.94 83 ILE A CA 1
ATOM 652 C C . ILE A 1 83 ? 4.845 3.538 -3.301 1.00 86.94 83 ILE A C 1
ATOM 654 O O . ILE A 1 83 ? 3.935 2.969 -3.909 1.00 86.94 83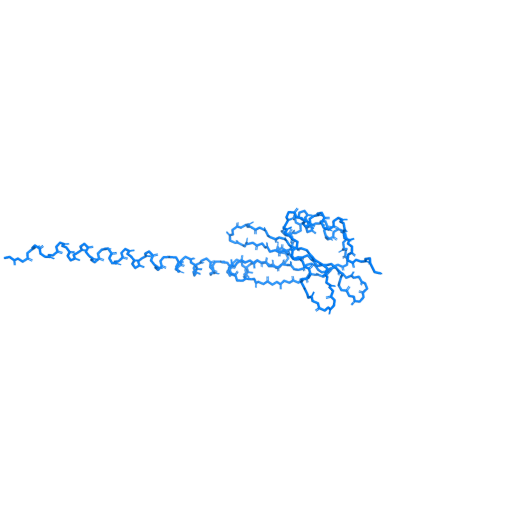 ILE A O 1
ATOM 658 N N . PHE A 1 84 ? 5.549 4.542 -3.803 1.00 86.81 84 PHE A N 1
ATOM 659 C CA . PHE A 1 84 ? 5.463 5.004 -5.179 1.00 86.81 84 PHE A CA 1
ATOM 660 C C . PHE A 1 84 ? 6.656 4.439 -5.942 1.00 86.81 84 PHE A C 1
ATOM 662 O O . PHE A 1 84 ? 7.791 4.622 -5.508 1.00 86.81 84 PHE A O 1
ATOM 669 N N . TYR A 1 85 ? 6.400 3.763 -7.056 1.00 87.19 85 TYR A N 1
ATOM 670 C CA . TYR A 1 85 ? 7.413 3.298 -7.995 1.00 87.19 85 TYR A CA 1
ATOM 671 C C . TYR A 1 85 ? 7.290 4.123 -9.273 1.00 87.19 85 TYR A C 1
ATOM 673 O O . TYR A 1 85 ? 6.348 3.950 -10.045 1.00 87.19 85 TYR A O 1
ATOM 681 N N . ASP A 1 86 ? 8.240 5.020 -9.503 1.00 86.50 86 ASP A N 1
ATOM 682 C CA . ASP A 1 86 ? 8.243 5.921 -10.652 1.00 86.50 86 ASP A CA 1
ATOM 683 C C . ASP A 1 86 ? 9.302 5.477 -11.655 1.00 86.50 86 ASP A C 1
ATOM 685 O O . ASP A 1 86 ? 10.498 5.536 -11.375 1.00 86.50 86 ASP A O 1
ATOM 689 N N . SER A 1 87 ? 8.888 5.041 -12.841 1.00 85.25 87 SER A N 1
ATOM 690 C CA . SER A 1 87 ? 9.828 4.739 -13.923 1.00 85.25 87 SER A CA 1
ATOM 691 C C . SER A 1 87 ? 10.373 6.029 -14.528 1.00 85.25 87 SER A C 1
ATOM 693 O O . SER A 1 87 ? 9.617 6.961 -14.815 1.00 85.25 87 SER A O 1
ATOM 695 N N . LYS A 1 88 ? 11.681 6.074 -14.781 1.00 73.88 88 LYS A N 1
ATOM 696 C CA . LYS A 1 88 ? 12.305 7.173 -15.522 1.00 73.88 88 LYS A CA 1
ATOM 697 C C . LYS A 1 88 ? 12.432 6.800 -16.993 1.00 73.88 88 LYS A C 1
ATOM 699 O O . LYS A 1 88 ? 12.971 5.742 -17.317 1.00 73.88 88 LYS A O 1
ATOM 704 N N . ALA A 1 89 ? 11.998 7.685 -17.885 1.00 63.69 89 ALA A N 1
ATOM 705 C CA . ALA A 1 89 ? 12.279 7.584 -19.310 1.00 63.69 89 ALA A CA 1
ATOM 706 C C . ALA A 1 89 ? 12.838 8.915 -19.818 1.00 63.69 89 ALA A C 1
ATOM 708 O O . ALA A 1 89 ? 12.119 9.891 -20.014 1.00 63.69 89 ALA A O 1
ATOM 709 N N . GLY A 1 90 ? 14.157 8.969 -19.999 1.00 58.16 90 GLY A N 1
ATOM 710 C CA . GLY A 1 90 ? 14.842 10.247 -20.199 1.00 58.16 90 GLY A CA 1
ATOM 711 C C . GLY A 1 90 ? 14.767 11.132 -18.946 1.00 58.16 90 GLY A C 1
ATOM 712 O O . GLY A 1 90 ? 14.775 10.623 -17.826 1.00 58.16 90 GLY A O 1
ATOM 713 N N . ASN A 1 91 ? 14.710 12.456 -19.132 1.00 52.38 91 ASN A N 1
ATOM 714 C CA . ASN A 1 91 ? 14.646 13.438 -18.039 1.00 52.38 91 ASN A CA 1
ATOM 715 C C . ASN A 1 91 ? 13.257 13.550 -17.369 1.00 52.38 91 ASN A C 1
ATOM 717 O O . ASN A 1 91 ? 13.076 14.427 -16.527 1.00 52.38 91 ASN A O 1
ATOM 721 N N . GLU A 1 92 ? 12.289 12.689 -17.703 1.00 58.16 92 GLU A N 1
ATOM 722 C CA . GLU A 1 92 ? 10.936 12.714 -17.130 1.00 58.16 92 GLU A CA 1
ATOM 723 C C . GLU A 1 92 ? 10.482 11.314 -16.677 1.00 58.16 92 GLU A C 1
ATOM 725 O O . GLU A 1 92 ? 10.890 10.288 -17.233 1.00 58.16 92 GLU A O 1
ATOM 730 N N . SER A 1 93 ? 9.650 11.260 -15.631 1.00 62.78 93 SER A N 1
ATOM 731 C CA . SER A 1 93 ? 9.003 10.015 -15.203 1.00 62.78 93 SER A CA 1
ATOM 732 C C . SER A 1 93 ? 7.872 9.667 -16.170 1.00 62.78 93 SER A C 1
ATOM 734 O O . SER A 1 93 ? 7.044 10.525 -16.450 1.00 62.78 93 SER A O 1
ATOM 736 N N . ALA A 1 94 ? 7.809 8.434 -16.676 1.00 74.88 94 ALA A N 1
ATOM 737 C CA . ALA A 1 94 ? 6.847 8.066 -17.725 1.00 74.88 94 ALA A CA 1
ATOM 738 C C . ALA A 1 94 ? 5.620 7.311 -17.208 1.00 74.88 94 ALA A C 1
ATOM 740 O O . ALA A 1 94 ? 4.489 7.613 -17.590 1.00 74.88 94 ALA A O 1
ATOM 741 N N . ILE A 1 95 ? 5.836 6.336 -16.330 1.00 82.31 95 ILE A N 1
ATOM 742 C CA . ILE A 1 95 ? 4.779 5.563 -15.673 1.00 82.31 95 ILE A CA 1
ATOM 743 C C . ILE A 1 95 ? 5.069 5.463 -14.176 1.00 82.31 95 ILE A C 1
ATOM 745 O O . ILE A 1 95 ? 6.218 5.242 -13.782 1.00 82.31 95 ILE A O 1
ATOM 749 N N . SER A 1 96 ? 4.024 5.618 -13.372 1.00 84.75 96 SER A N 1
ATOM 750 C CA . SER A 1 96 ? 4.049 5.580 -11.912 1.00 84.75 96 SER A CA 1
ATOM 751 C C . SER A 1 96 ? 3.117 4.478 -11.412 1.00 84.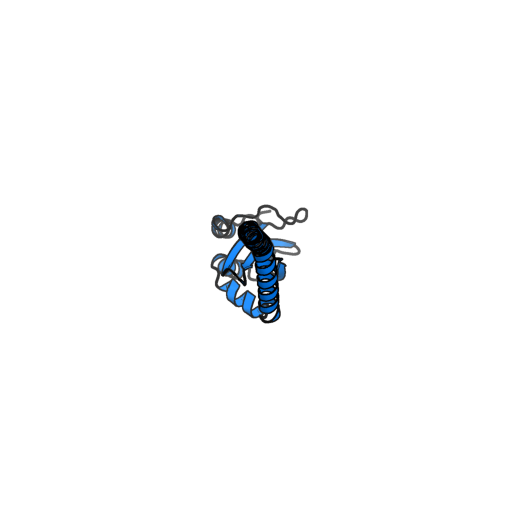75 96 SER A C 1
ATOM 753 O O . SER A 1 96 ? 1.993 4.341 -11.899 1.00 84.75 96 SER A O 1
ATOM 755 N N . LEU A 1 97 ? 3.576 3.685 -10.446 1.00 86.88 97 LEU A N 1
ATOM 756 C CA . LEU A 1 97 ? 2.807 2.646 -9.762 1.00 86.88 97 LEU A CA 1
ATOM 757 C C . LEU A 1 97 ? 2.726 2.988 -8.274 1.00 86.88 97 LEU A C 1
ATOM 759 O O . LEU A 1 97 ? 3.740 3.116 -7.595 1.00 86.88 97 LEU A O 1
ATOM 763 N N . HIS A 1 98 ? 1.514 3.145 -7.760 1.00 87.19 98 HIS A N 1
ATOM 764 C CA . HIS A 1 98 ? 1.236 3.478 -6.373 1.00 87.19 98 HIS A CA 1
ATOM 765 C C . HIS A 1 98 ? 0.696 2.238 -5.675 1.00 87.19 98 HIS A C 1
ATOM 767 O O . HIS A 1 98 ? -0.346 1.693 -6.037 1.00 87.19 98 HIS A O 1
ATOM 773 N N . VAL A 1 99 ? 1.396 1.796 -4.641 1.00 87.25 99 VAL A N 1
ATOM 774 C CA . VAL A 1 99 ? 1.016 0.612 -3.879 1.00 87.25 99 VAL A CA 1
ATOM 775 C C . VAL A 1 99 ? 0.738 1.050 -2.454 1.00 87.25 99 VAL A C 1
ATOM 777 O O . VAL A 1 99 ? 1.576 1.684 -1.819 1.00 87.25 99 VAL A O 1
ATOM 780 N N . LYS A 1 100 ? -0.442 0.715 -1.937 1.00 87.50 100 LYS A N 1
ATOM 781 C CA . LYS A 1 100 ? -0.824 0.930 -0.542 1.00 87.50 100 LYS A CA 1
ATOM 782 C C . LYS A 1 100 ? -1.058 -0.418 0.130 1.00 87.50 100 LYS A C 1
ATOM 784 O O . LYS A 1 100 ? -1.899 -1.187 -0.326 1.00 87.50 100 LYS A O 1
ATOM 789 N N . LYS A 1 101 ? -0.383 -0.689 1.245 1.00 85.69 101 LYS A N 1
ATOM 790 C CA . LYS A 1 101 ? -0.614 -1.882 2.076 1.00 85.69 101 LYS A CA 1
ATOM 791 C C . LYS A 1 101 ? -1.035 -1.457 3.474 1.00 85.69 101 LYS A C 1
ATOM 793 O O . LYS A 1 101 ? -0.372 -0.634 4.105 1.00 85.69 101 LYS A O 1
ATOM 798 N N . SER A 1 102 ? -2.138 -2.011 3.963 1.00 83.00 102 SER A N 1
ATOM 799 C CA . SER A 1 102 ? -2.575 -1.804 5.338 1.00 83.00 102 SER A CA 1
ATOM 800 C C . SER A 1 102 ? -1.699 -2.622 6.278 1.00 83.00 102 SER A C 1
ATOM 802 O O . SER A 1 102 ? -1.622 -3.845 6.145 1.00 83.00 102 SER A O 1
ATOM 804 N N . VAL A 1 103 ? -1.095 -1.963 7.267 1.00 81.50 103 VAL A N 1
ATOM 805 C CA . VAL A 1 103 ? -0.343 -2.646 8.330 1.00 81.50 103 VAL A CA 1
ATOM 806 C C . VAL A 1 103 ? -1.263 -3.324 9.349 1.00 81.50 103 VAL A C 1
ATOM 808 O O . VAL A 1 103 ? -0.825 -4.209 10.074 1.00 81.50 103 VAL A O 1
ATOM 811 N N . LEU A 1 104 ? -2.544 -2.941 9.388 1.00 79.31 104 LEU A N 1
ATOM 812 C CA . LEU A 1 104 ? -3.528 -3.474 10.333 1.00 79.31 104 LEU A CA 1
ATOM 813 C C . LEU A 1 104 ? -4.444 -4.540 9.731 1.00 79.31 104 LEU A C 1
ATOM 815 O O . LEU A 1 104 ? -4.897 -5.426 10.447 1.00 79.31 104 LEU A O 1
ATOM 819 N N . HIS A 1 105 ? -4.825 -4.405 8.459 1.00 74.75 105 HIS A N 1
ATOM 820 C CA . HIS A 1 105 ? -5.902 -5.205 7.853 1.00 74.75 105 HIS A CA 1
ATOM 821 C C . HIS A 1 105 ? -5.410 -6.080 6.699 1.00 74.75 105 HIS A C 1
ATOM 823 O O . HIS A 1 105 ? -6.222 -6.699 6.021 1.00 74.75 105 HIS A O 1
ATOM 829 N N . GLN A 1 106 ? -4.094 -6.098 6.444 1.00 69.44 106 GLN A N 1
ATOM 830 C CA . GLN A 1 106 ? -3.431 -6.841 5.361 1.00 69.44 106 GLN A CA 1
ATOM 831 C C . GLN A 1 106 ? -3.951 -6.539 3.940 1.00 69.44 106 GLN A C 1
ATOM 833 O O . GLN A 1 106 ? -3.484 -7.138 2.975 1.00 69.44 106 GLN A O 1
ATOM 838 N N . GLY A 1 107 ? -4.880 -5.592 3.786 1.00 80.50 107 GLY A N 1
ATOM 839 C CA . GLY A 1 107 ? -5.390 -5.161 2.493 1.00 80.50 107 GLY A CA 1
ATOM 840 C C . GLY A 1 107 ? -4.297 -4.499 1.662 1.00 80.50 107 GLY A C 1
ATOM 841 O O . GLY A 1 107 ? -3.529 -3.684 2.171 1.00 80.50 107 GLY A O 1
ATOM 842 N N . VAL A 1 108 ? -4.258 -4.833 0.377 1.00 83.38 108 VAL A N 1
ATOM 843 C CA . VAL A 1 108 ? -3.386 -4.214 -0.622 1.00 83.38 108 VAL A CA 1
ATOM 844 C C . VAL A 1 108 ? -4.276 -3.458 -1.597 1.00 83.38 108 VAL A C 1
ATOM 846 O O . VAL A 1 108 ? -5.335 -3.953 -1.968 1.00 83.38 108 VAL A O 1
ATOM 849 N N . LYS A 1 109 ? -3.864 -2.254 -1.982 1.00 85.38 109 LYS A N 1
ATOM 850 C CA . LYS A 1 109 ? -4.456 -1.477 -3.068 1.00 85.38 109 LYS A CA 1
ATOM 851 C C . LYS A 1 109 ? -3.340 -1.045 -3.993 1.00 85.38 109 LYS A C 1
ATOM 853 O O . LYS A 1 109 ? -2.301 -0.586 -3.527 1.00 85.38 109 LYS A O 1
ATOM 858 N N . ILE A 1 110 ? -3.562 -1.191 -5.286 1.00 84.44 110 ILE A N 1
ATOM 859 C CA . ILE A 1 110 ? -2.573 -0.874 -6.309 1.00 84.44 110 ILE A CA 1
ATOM 860 C C . ILE A 1 110 ? -3.258 0.012 -7.330 1.00 84.44 110 ILE A C 1
ATOM 862 O O . ILE A 1 110 ? -4.374 -0.296 -7.748 1.00 84.44 110 ILE A O 1
ATOM 866 N N . SER A 1 111 ? -2.590 1.082 -7.729 1.00 83.12 111 SER A N 1
ATOM 867 C CA . SER A 1 111 ? -2.976 1.879 -8.882 1.00 83.12 111 SER A CA 1
ATOM 868 C C . SER A 1 111 ? -1.752 2.220 -9.717 1.00 83.12 111 SER A C 1
ATOM 870 O O . SER A 1 111 ? -0.633 2.266 -9.214 1.00 83.12 111 SER A O 1
ATOM 872 N N . ALA A 1 112 ? -1.943 2.398 -11.017 1.00 82.69 112 ALA A N 1
ATOM 873 C CA . ALA A 1 112 ? -0.886 2.769 -11.950 1.00 82.69 112 ALA A CA 1
ATOM 874 C C . ALA A 1 112 ? -1.394 3.867 -12.879 1.00 82.69 112 ALA A C 1
ATOM 876 O O . ALA A 1 112 ? -2.580 3.879 -13.199 1.00 82.69 112 ALA A O 1
ATOM 877 N N . GLY A 1 113 ? -0.503 4.738 -13.347 1.00 79.19 113 GLY A N 1
ATOM 878 C CA . GLY A 1 113 ? -0.848 5.801 -14.288 1.00 79.19 113 GLY A CA 1
ATOM 879 C C . GLY A 1 113 ? 0.368 6.397 -14.994 1.00 79.19 113 GLY A C 1
ATOM 880 O O . GLY A 1 113 ? 1.510 6.166 -14.595 1.00 79.19 113 GLY A O 1
ATOM 881 N N . CYS A 1 114 ? 0.126 7.178 -16.049 1.00 77.44 114 CYS A N 1
ATOM 882 C CA . CYS A 1 114 ? 1.183 7.937 -16.719 1.00 77.44 114 CYS A CA 1
ATOM 883 C C . CYS A 1 114 ? 1.409 9.263 -15.990 1.00 77.44 114 CYS A C 1
ATOM 885 O O . CYS A 1 114 ? 0.450 9.996 -15.724 1.00 77.44 114 CYS A O 1
ATOM 887 N N . ASN A 1 115 ? 2.667 9.621 -15.756 1.00 69.31 115 ASN A N 1
ATOM 888 C CA . ASN A 1 115 ? 3.004 10.942 -15.246 1.00 69.31 115 ASN A CA 1
ATOM 889 C C . ASN A 1 115 ? 3.161 11.897 -16.439 1.00 69.31 115 ASN A C 1
ATOM 891 O O . ASN A 1 115 ? 4.171 11.884 -17.131 1.00 69.31 115 ASN A O 1
ATOM 895 N N . ASN A 1 116 ? 2.126 12.688 -16.732 1.00 59.09 116 ASN A N 1
ATOM 896 C CA . ASN A 1 116 ? 2.237 13.787 -17.689 1.00 59.09 116 ASN A CA 1
ATOM 897 C C . ASN A 1 116 ? 2.492 15.071 -16.905 1.00 59.09 116 ASN A C 1
ATOM 899 O O . ASN A 1 116 ? 1.736 15.391 -15.986 1.00 59.09 116 ASN A O 1
ATOM 903 N N . SER A 1 117 ? 3.497 15.828 -17.336 1.00 51.19 117 SER A N 1
ATOM 904 C CA . SER A 1 117 ? 4.108 17.022 -16.732 1.00 51.19 117 SER A CA 1
ATOM 905 C C . SER A 1 117 ? 3.153 18.147 -16.267 1.00 51.19 117 SER A C 1
ATOM 907 O O . SER A 1 117 ? 3.613 19.112 -15.670 1.00 51.19 117 SER A O 1
ATOM 909 N N . ASN A 1 118 ? 1.834 18.027 -16.474 1.00 43.59 118 ASN A N 1
ATOM 910 C CA . ASN A 1 118 ? 0.814 19.011 -16.089 1.00 43.59 118 ASN A CA 1
ATOM 911 C C . ASN A 1 118 ? -0.298 18.492 -15.152 1.00 43.59 118 ASN A C 1
ATOM 913 O O . ASN A 1 118 ? -1.129 19.287 -14.718 1.00 43.59 118 ASN A O 1
ATOM 917 N N . SER A 1 119 ? -0.354 17.199 -14.817 1.00 42.62 119 SER A N 1
ATOM 918 C CA . SER A 1 119 ? -1.333 16.682 -13.847 1.00 42.62 119 SER A CA 1
ATOM 919 C C . SER A 1 119 ? -0.891 15.324 -13.301 1.00 42.62 119 SER A C 1
ATOM 921 O O . SER A 1 119 ? -0.957 14.325 -14.015 1.00 42.62 119 SER A O 1
ATOM 923 N N . SER A 1 120 ? -0.488 15.272 -12.030 1.00 45.75 120 SER A N 1
ATOM 924 C CA . SER A 1 120 ? 0.106 14.089 -11.381 1.00 45.75 120 SER A CA 1
ATOM 925 C C . SER A 1 120 ? -0.813 12.874 -11.184 1.00 45.75 120 SER A C 1
ATOM 927 O O . SER A 1 120 ? -0.414 11.943 -10.502 1.00 45.75 120 SER A O 1
ATOM 929 N N . PHE A 1 121 ? -2.025 12.835 -11.739 1.00 50.94 121 PHE A N 1
ATOM 930 C CA . PHE A 1 121 ? -2.954 11.718 -11.519 1.00 50.94 121 PHE A CA 1
ATOM 931 C C . PHE A 1 121 ? -3.854 11.498 -12.737 1.00 50.94 121 PHE A C 1
ATOM 933 O O . PHE A 1 121 ? -5.072 11.660 -12.679 1.00 50.94 121 PHE A O 1
ATOM 940 N N . ALA A 1 122 ? -3.258 11.158 -13.880 1.00 43.69 122 ALA A N 1
ATOM 941 C CA . ALA A 1 122 ? -4.033 10.668 -15.010 1.00 43.69 122 ALA A CA 1
ATOM 942 C C . ALA A 1 122 ? -4.337 9.175 -14.791 1.00 43.69 122 ALA A C 1
ATOM 944 O O . ALA A 1 122 ? -3.545 8.315 -15.169 1.00 43.69 122 ALA A O 1
ATOM 945 N N . TYR A 1 123 ? -5.522 8.927 -14.219 1.00 51.56 123 TYR A N 1
ATOM 946 C CA . TYR A 1 123 ? -6.214 7.639 -14.085 1.00 51.56 123 TYR A CA 1
ATOM 947 C C . TYR A 1 123 ? -5.645 6.710 -13.003 1.00 51.56 123 TYR A C 1
ATOM 949 O O . TYR A 1 123 ? -4.755 5.918 -13.274 1.00 51.56 123 TYR A O 1
ATOM 957 N N . ASP A 1 124 ? -6.214 6.746 -11.790 1.00 60.34 124 ASP A N 1
ATOM 958 C CA . ASP A 1 124 ? -6.100 5.619 -10.852 1.00 60.34 124 ASP A CA 1
ATOM 959 C C . ASP A 1 124 ? -6.779 4.404 -11.506 1.00 60.34 124 ASP A C 1
ATOM 961 O O . ASP A 1 124 ? -7.997 4.225 -11.426 1.00 60.34 124 ASP A O 1
ATOM 965 N N . ILE A 1 125 ? -5.997 3.597 -12.225 1.00 68.62 125 ILE A N 1
ATOM 966 C CA . ILE A 1 125 ? -6.461 2.312 -12.739 1.00 68.62 125 ILE A CA 1
ATOM 967 C C . ILE A 1 125 ? -6.737 1.425 -11.519 1.00 68.62 125 ILE A C 1
ATOM 969 O O . ILE A 1 125 ? -5.827 1.234 -10.705 1.00 68.62 125 ILE A O 1
ATOM 973 N N . PRO A 1 126 ? -7.968 0.910 -11.346 1.00 68.50 126 PRO A N 1
ATOM 974 C CA . PRO A 1 126 ? -8.292 0.085 -10.193 1.00 68.50 126 PRO A CA 1
ATOM 975 C C . PRO A 1 126 ? -7.486 -1.216 -10.256 1.00 68.50 126 PRO A C 1
ATOM 977 O O . PRO A 1 126 ? -7.099 -1.662 -11.340 1.00 68.50 126 PRO A O 1
ATOM 980 N N . GLN A 1 127 ? -7.219 -1.813 -9.094 1.00 77.56 127 GLN A N 1
ATOM 981 C CA . GLN A 1 127 ? -6.283 -2.929 -8.937 1.00 77.56 127 GLN A CA 1
ATOM 982 C C . GLN A 1 127 ? -6.505 -4.061 -9.951 1.00 77.56 127 GLN A C 1
ATOM 984 O O . GLN A 1 127 ? -5.537 -4.613 -10.467 1.00 77.56 127 GLN A O 1
ATOM 989 N N . GLU A 1 128 ? -7.758 -4.370 -10.293 1.00 81.12 128 GLU A N 1
ATOM 990 C CA . GLU A 1 128 ? -8.108 -5.457 -11.215 1.00 81.12 128 GLU A CA 1
ATOM 991 C C . GLU A 1 128 ? -7.618 -5.215 -12.651 1.00 81.12 128 GLU A C 1
ATOM 993 O O . GLU A 1 128 ? -7.487 -6.155 -13.429 1.00 81.12 128 GLU A O 1
ATOM 998 N N . GLN A 1 129 ? -7.345 -3.960 -13.010 1.00 81.69 129 GLN A N 1
ATOM 999 C CA . GLN A 1 129 ? -6.936 -3.537 -14.349 1.00 81.69 129 GLN A CA 1
ATOM 1000 C C . GLN A 1 129 ? -5.459 -3.122 -14.414 1.00 81.69 129 GLN A C 1
ATOM 1002 O O . GLN A 1 129 ? -4.937 -2.893 -15.506 1.00 81.69 129 GLN A O 1
ATOM 1007 N N . VAL A 1 130 ? -4.762 -3.044 -13.271 1.00 84.12 130 VAL A N 1
ATOM 1008 C CA . VAL A 1 130 ? -3.365 -2.586 -13.206 1.00 84.12 130 VAL A CA 1
ATOM 1009 C C . VAL A 1 130 ? -2.455 -3.480 -14.039 1.00 84.12 130 VAL A C 1
ATOM 1011 O O . VAL A 1 130 ? -1.678 -2.976 -14.843 1.00 84.12 130 VAL A O 1
ATOM 1014 N N . MET A 1 131 ? -2.562 -4.802 -13.905 1.00 87.06 131 MET A N 1
ATOM 1015 C CA . MET A 1 131 ? -1.693 -5.724 -14.640 1.00 87.06 131 MET A CA 1
ATOM 1016 C C . MET A 1 131 ? -1.873 -5.602 -16.163 1.00 87.06 131 MET A C 1
ATOM 1018 O O . MET A 1 131 ? -0.893 -5.579 -16.910 1.00 87.06 131 MET A O 1
ATOM 1022 N N . ASP A 1 132 ? -3.113 -5.487 -16.637 1.00 85.81 132 ASP A N 1
ATOM 1023 C CA . ASP A 1 132 ? -3.400 -5.325 -18.065 1.00 85.81 132 ASP A CA 1
ATOM 1024 C C . ASP A 1 132 ? -2.946 -3.961 -18.584 1.00 85.81 132 ASP A C 1
ATOM 1026 O O . ASP A 1 132 ? -2.413 -3.867 -19.693 1.00 85.81 132 ASP A O 1
ATOM 1030 N N . TYR A 1 133 ? -3.075 -2.916 -17.768 1.00 82.38 133 TYR A N 1
ATOM 1031 C CA . TYR A 1 133 ? -2.535 -1.598 -18.068 1.00 82.38 133 TYR A CA 1
ATOM 1032 C C . TYR A 1 133 ? -1.005 -1.623 -18.184 1.00 82.38 133 TYR A C 1
ATOM 1034 O O . TYR A 1 133 ? -0.459 -1.171 -19.191 1.00 82.38 133 TYR A O 1
ATOM 1042 N N . LEU A 1 134 ? -0.308 -2.234 -17.219 1.00 82.75 134 LEU A N 1
ATOM 1043 C CA . LEU A 1 134 ? 1.150 -2.364 -17.231 1.00 82.75 134 LEU A CA 1
ATOM 1044 C C . LEU A 1 134 ? 1.646 -3.166 -18.441 1.00 82.75 134 LEU A C 1
ATOM 1046 O O . LEU A 1 134 ? 2.660 -2.810 -19.043 1.00 82.75 134 LEU A O 1
ATOM 1050 N N . LYS A 1 135 ? 0.939 -4.225 -18.851 1.00 84.62 135 LYS A N 1
ATOM 1051 C CA . LYS A 1 135 ? 1.278 -4.993 -20.064 1.00 84.62 135 LYS A CA 1
ATOM 1052 C C . LYS A 1 135 ? 1.108 -4.171 -21.341 1.00 84.62 135 LYS A C 1
ATOM 1054 O O . LYS A 1 135 ? 1.925 -4.288 -22.250 1.00 84.62 135 LYS A O 1
ATOM 1059 N N . ASN A 1 136 ? 0.079 -3.328 -21.396 1.00 81.00 136 ASN A N 1
ATOM 1060 C CA . ASN A 1 136 ? -0.288 -2.548 -22.578 1.00 81.00 136 ASN A CA 1
ATOM 1061 C C . ASN A 1 136 ? 0.212 -1.096 -22.550 1.00 81.00 136 ASN A C 1
ATOM 1063 O O . ASN A 1 136 ? -0.304 -0.285 -23.318 1.00 81.00 136 ASN A O 1
ATOM 1067 N N . ASP A 1 137 ? 1.188 -0.773 -21.694 1.00 72.38 137 ASP A N 1
ATOM 1068 C CA . ASP A 1 137 ? 1.728 0.577 -21.499 1.00 72.38 137 ASP A CA 1
ATOM 1069 C C . ASP A 1 137 ? 1.893 1.365 -22.815 1.00 72.38 137 ASP A C 1
ATOM 1071 O O . ASP A 1 137 ? 2.607 0.959 -23.740 1.00 72.38 137 ASP A O 1
ATOM 1075 N N . LYS A 1 138 ? 1.216 2.516 -22.879 1.00 68.94 138 LYS A N 1
ATOM 1076 C CA . LYS A 1 138 ? 1.315 3.491 -23.973 1.00 68.94 138 LYS A CA 1
ATOM 1077 C C . LYS A 1 138 ? 1.926 4.820 -23.521 1.00 68.94 138 LYS A C 1
ATOM 1079 O O . LYS A 1 138 ? 2.045 5.705 -24.362 1.00 68.94 138 LYS A O 1
ATOM 1084 N N . CYS A 1 139 ? 2.317 4.973 -22.251 1.00 70.62 139 CYS A N 1
ATOM 1085 C CA . CYS A 1 139 ? 2.843 6.223 -21.694 1.00 70.62 139 CYS A CA 1
ATOM 1086 C C . CYS A 1 139 ? 4.103 6.701 -22.433 1.00 70.62 139 CYS A C 1
ATOM 1088 O O . CYS A 1 139 ? 4.303 7.897 -22.604 1.00 70.62 139 CYS A O 1
ATOM 1090 N N . LEU A 1 140 ? 4.913 5.765 -22.939 1.00 59.94 140 LEU A N 1
ATOM 1091 C CA . LEU A 1 140 ? 6.159 6.030 -23.670 1.00 59.94 140 LEU A CA 1
ATOM 1092 C C . LEU A 1 140 ? 5.994 6.241 -25.184 1.00 59.94 140 LEU A C 1
ATOM 1094 O O . LEU A 1 140 ? 6.980 6.484 -25.874 1.00 59.94 140 LEU A O 1
ATOM 1098 N N . LYS A 1 141 ? 4.780 6.112 -25.735 1.00 52.75 141 LYS A N 1
ATOM 1099 C CA . LYS A 1 141 ? 4.539 6.290 -27.175 1.00 52.75 141 LYS A CA 1
ATOM 1100 C C . LYS A 1 141 ? 4.190 7.751 -27.476 1.00 52.75 141 LYS A C 1
ATOM 1102 O O . LYS A 1 141 ? 3.018 8.068 -27.681 1.00 52.75 141 LYS A O 1
ATOM 1107 N N . LYS A 1 142 ? 5.195 8.625 -27.508 1.00 44.84 142 LYS A N 1
ATOM 1108 C CA . LYS A 1 142 ? 5.117 9.937 -28.166 1.00 44.84 142 LYS A CA 1
ATOM 1109 C C . LYS A 1 142 ? 6.283 10.118 -29.120 1.00 44.84 142 LYS A C 1
ATOM 1111 O O . LYS A 1 142 ? 7.417 9.799 -28.711 1.00 44.84 142 LYS A O 1
#

Organism: NCBI:txid1580092

Sequence (142 aa):
MKTRYKIPIIVGIVILIGFVAIVIAPVFLMIVSNALAGFIMSNTSDETFEEDFAKIPEVKFFIEKYPNHSTSHSGDFLGWKVIFYDSKAGNESAISLHVKKSVLHQGVKISAGCNNSNSSFAYDIPQEQVMDYLKNDKCLKK